Protein AF-A0A2V8TVB3-F1 (afdb_monomer_lite)

Sequence (162 aa):
MASTNRAAVLYRIRVKRPDLEVEVESTDRDYVDAKLDQYLNARAPTESAAMTGDRPDSPSGRRPRSPISIGEFIRQINPDKKNEVAATIAYFLEYYADPIAGEWKPDEIADRFPDVRKPKPANMSDLLAKSNFFVSGREKGLYRLSETGVKWVEDHTGNHEG

Foldseek 3Di:
DDDPPPDQDKDWDWDDDPVDTDIDIDSDPVVVVVVVCVVVVPDPDDDDDDDDDDDPDDPPDDDDDPQDQLLRLCVLLVDDDPLLLLLSLQLCLQPRDPPHDQKDALVVSQVCCVVNVHDRDPDSQVSQVPDPQWDDDPDPRIIGGDPVSVVSSVVSNPPPPD

pLDDT: mean 74.08, std 19.13, range [31.97, 94.19]

Radius of gyration: 19.6 Å; chains: 1; bounding box: 65×47×46 Å

Structure (mmCIF, N/CA/C/O backbone):
data_AF-A0A2V8TVB3-F1
#
_entry.id   AF-A0A2V8TVB3-F1
#
loop_
_atom_site.group_PDB
_atom_site.id
_atom_site.type_symbol
_atom_site.label_atom_id
_atom_site.label_alt_id
_atom_site.label_comp_id
_atom_site.label_asym_id
_atom_site.label_entity_id
_atom_site.label_seq_id
_atom_site.pdbx_PDB_ins_code
_atom_site.Cartn_x
_atom_site.Cartn_y
_atom_site.Cartn_z
_atom_site.occupancy
_atom_site.B_iso_or_equiv
_atom_site.auth_seq_id
_atom_site.auth_comp_id
_atom_site.auth_asym_id
_atom_site.auth_atom_id
_atom_site.pdbx_PDB_model_num
ATOM 1 N N . MET A 1 1 ? 46.416 -22.045 -4.468 1.00 42.72 1 MET A N 1
ATOM 2 C CA . MET A 1 1 ? 45.301 -21.081 -4.582 1.00 42.72 1 MET A CA 1
ATOM 3 C C . MET A 1 1 ? 44.705 -20.924 -3.193 1.00 42.72 1 MET A C 1
ATOM 5 O O . MET A 1 1 ? 44.099 -21.866 -2.708 1.00 42.72 1 MET A O 1
ATOM 9 N N . ALA A 1 2 ? 45.004 -19.824 -2.498 1.00 40.81 2 ALA A N 1
ATOM 10 C CA . ALA A 1 2 ? 44.534 -19.595 -1.133 1.00 40.81 2 ALA A CA 1
ATOM 11 C C . ALA A 1 2 ? 43.218 -18.810 -1.181 1.00 40.81 2 ALA A C 1
ATOM 13 O O . ALA A 1 2 ? 43.207 -17.649 -1.584 1.00 40.81 2 ALA A O 1
ATOM 14 N N . SER A 1 3 ? 42.116 -19.456 -0.805 1.00 45.00 3 SER A N 1
ATOM 15 C CA . SER A 1 3 ? 40.819 -18.806 -0.627 1.00 45.00 3 SER A CA 1
ATOM 16 C C . SER A 1 3 ? 40.872 -17.932 0.624 1.00 45.00 3 SER A C 1
ATOM 18 O O . SER A 1 3 ? 40.906 -18.435 1.746 1.00 45.00 3 SER A O 1
ATOM 20 N N . THR A 1 4 ? 40.916 -16.615 0.440 1.00 47.62 4 THR A N 1
ATOM 21 C CA . THR A 1 4 ? 40.787 -15.647 1.530 1.00 47.62 4 THR A CA 1
ATOM 22 C C . THR A 1 4 ? 39.357 -15.694 2.058 1.00 47.62 4 THR A C 1
ATOM 24 O O . THR A 1 4 ? 38.436 -15.154 1.451 1.00 47.62 4 THR A O 1
ATOM 27 N N . ASN A 1 5 ? 39.175 -16.356 3.197 1.00 51.81 5 ASN A N 1
ATOM 28 C CA . ASN A 1 5 ? 37.938 -16.341 3.961 1.00 51.81 5 ASN A CA 1
ATOM 29 C C . ASN A 1 5 ? 37.802 -14.948 4.604 1.00 51.81 5 ASN A C 1
ATOM 31 O O . ASN A 1 5 ? 38.331 -14.695 5.686 1.00 51.81 5 ASN A O 1
ATOM 35 N N . ARG A 1 6 ? 37.195 -13.992 3.889 1.00 50.44 6 ARG A N 1
ATOM 36 C CA . ARG A 1 6 ? 36.836 -12.689 4.464 1.00 50.44 6 ARG A CA 1
ATOM 37 C C . ARG A 1 6 ? 35.664 -12.927 5.409 1.00 50.44 6 ARG A C 1
ATOM 39 O O . ARG A 1 6 ? 34.539 -13.105 4.955 1.00 50.44 6 ARG A O 1
ATOM 46 N N . ALA A 1 7 ? 35.938 -12.941 6.712 1.00 57.41 7 ALA A N 1
ATOM 47 C CA . ALA A 1 7 ? 34.901 -12.831 7.726 1.00 57.41 7 ALA A CA 1
ATOM 48 C C . ALA A 1 7 ? 34.054 -11.589 7.404 1.00 57.41 7 ALA A C 1
ATOM 50 O O . ALA A 1 7 ? 34.592 -10.483 7.317 1.00 57.41 7 ALA A O 1
ATOM 51 N N . ALA A 1 8 ? 32.759 -11.782 7.149 1.00 59.62 8 ALA A N 1
ATOM 52 C CA . ALA A 1 8 ? 31.832 -10.676 6.978 1.00 59.62 8 ALA A CA 1
ATOM 53 C C . ALA A 1 8 ? 31.840 -9.869 8.280 1.00 59.62 8 ALA A C 1
ATOM 55 O O . ALA A 1 8 ? 31.576 -10.413 9.353 1.00 59.62 8 ALA A O 1
ATOM 56 N N . VAL A 1 9 ? 32.234 -8.598 8.200 1.00 59.28 9 VAL A N 1
ATOM 57 C CA . VAL A 1 9 ? 32.255 -7.717 9.367 1.00 59.28 9 VAL A CA 1
ATOM 58 C C . VAL A 1 9 ? 30.806 -7.448 9.742 1.00 59.28 9 VAL A C 1
ATOM 60 O O . VAL A 1 9 ? 30.064 -6.838 8.978 1.00 59.28 9 VAL A O 1
ATOM 63 N N . LEU A 1 10 ? 30.404 -7.973 10.894 1.00 68.62 10 LEU A N 1
ATOM 64 C CA . LEU A 1 10 ? 29.066 -7.833 11.439 1.00 68.62 10 LEU A CA 1
ATOM 65 C C . LEU A 1 10 ? 29.075 -6.662 12.420 1.00 68.62 10 LEU A C 1
ATOM 67 O O . LEU A 1 10 ? 29.747 -6.701 13.452 1.00 68.62 10 LEU A O 1
ATOM 71 N N . TYR A 1 11 ? 28.367 -5.600 12.069 1.00 73.44 11 TYR A N 1
ATOM 72 C CA . TYR A 1 11 ? 28.196 -4.417 12.893 1.00 73.44 11 TYR A CA 1
ATOM 73 C C . TYR A 1 11 ? 26.979 -4.624 13.791 1.00 73.44 11 TYR A C 1
ATOM 75 O O . TYR A 1 11 ? 25.867 -4.838 13.309 1.00 73.44 11 TYR A O 1
ATOM 83 N N . ARG A 1 12 ? 27.192 -4.566 15.108 1.00 75.56 12 ARG A N 1
ATOM 84 C CA . ARG A 1 12 ? 26.135 -4.702 16.113 1.00 75.56 12 ARG A CA 1
ATOM 85 C C . ARG A 1 12 ? 26.102 -3.475 17.005 1.00 75.56 12 ARG A C 1
ATOM 87 O O . ARG A 1 12 ? 27.103 -3.143 17.640 1.00 75.56 12 ARG A O 1
ATOM 94 N N . ILE A 1 13 ? 24.940 -2.840 17.087 1.00 75.94 13 ILE A N 1
ATOM 95 C CA . ILE A 1 13 ? 24.664 -1.768 18.043 1.00 75.94 13 ILE A CA 1
ATOM 96 C C . ILE A 1 13 ? 23.589 -2.236 19.015 1.00 75.94 13 ILE A C 1
ATOM 98 O O . ILE A 1 13 ? 22.576 -2.806 18.620 1.00 75.94 13 ILE A O 1
ATOM 102 N N . ARG A 1 14 ? 23.811 -1.993 20.306 1.00 76.62 14 ARG A N 1
ATOM 103 C CA . ARG A 1 14 ? 22.823 -2.233 21.358 1.00 76.62 14 ARG A CA 1
ATOM 104 C C . ARG A 1 14 ? 22.595 -0.929 22.098 1.00 76.62 14 ARG A C 1
ATOM 106 O O . ARG A 1 14 ? 23.499 -0.421 22.759 1.00 76.62 14 ARG A O 1
ATOM 113 N N . VAL A 1 15 ? 21.393 -0.387 21.971 1.00 74.25 15 VAL A N 1
ATOM 114 C CA . VAL A 1 15 ? 20.968 0.833 22.652 1.00 74.25 15 VAL A CA 1
ATOM 115 C C . VAL A 1 15 ? 20.093 0.423 23.825 1.00 74.25 15 VAL A C 1
ATOM 117 O O . VAL A 1 15 ? 19.024 -0.155 23.641 1.00 74.25 15 VAL A O 1
ATOM 120 N N . LYS A 1 16 ? 20.559 0.714 25.041 1.00 73.44 16 LYS A N 1
ATOM 121 C CA . LYS A 1 16 ? 19.829 0.439 26.278 1.00 73.44 16 LYS A CA 1
ATOM 122 C C . LYS A 1 16 ? 19.510 1.748 26.992 1.00 73.44 16 LYS A C 1
ATOM 124 O O . LYS A 1 16 ? 20.412 2.469 27.416 1.00 73.44 16 LYS A O 1
ATOM 129 N N . ARG A 1 17 ? 18.220 2.039 27.113 1.00 73.12 17 ARG A N 1
ATOM 130 C CA . ARG A 1 17 ? 17.620 3.136 27.877 1.00 73.12 17 ARG A CA 1
A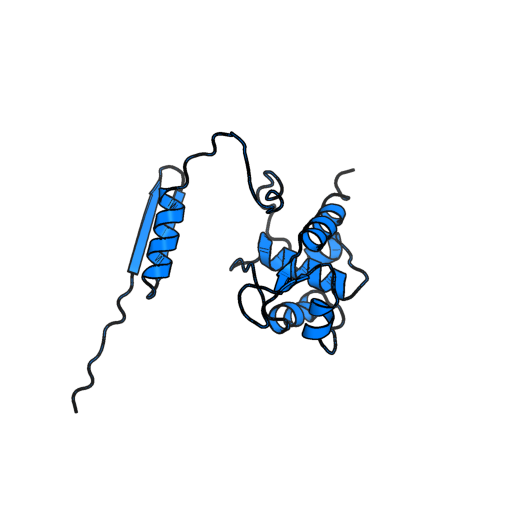TOM 131 C C . ARG A 1 17 ? 16.714 2.544 28.973 1.00 73.12 17 ARG A C 1
ATOM 133 O O . ARG A 1 17 ? 16.409 1.353 28.917 1.00 73.12 17 ARG A O 1
ATOM 140 N N . PRO A 1 18 ? 16.310 3.323 29.994 1.00 61.31 18 PRO A N 1
ATOM 141 C CA . PRO A 1 18 ? 15.492 2.818 31.104 1.00 61.31 18 PRO A CA 1
ATOM 142 C C . PRO A 1 18 ? 14.160 2.189 30.661 1.00 61.31 18 PRO A C 1
ATOM 144 O O . PRO A 1 18 ? 13.640 1.305 31.333 1.00 61.31 18 PRO A O 1
ATOM 147 N N . ASP A 1 19 ? 13.633 2.648 29.531 1.00 65.44 19 ASP A N 1
ATOM 148 C CA . ASP A 1 19 ? 12.333 2.317 28.949 1.00 65.44 19 ASP A CA 1
ATOM 149 C C . ASP A 1 19 ? 12.424 1.522 27.632 1.00 65.44 19 ASP A C 1
ATOM 151 O O . ASP A 1 19 ? 11.399 1.088 27.107 1.00 65.44 19 ASP A O 1
ATOM 155 N N . LEU A 1 20 ? 13.631 1.316 27.091 1.00 56.62 20 LEU A N 1
ATOM 156 C CA . LEU A 1 20 ? 13.824 0.726 25.766 1.00 56.62 20 LEU A CA 1
ATOM 157 C C . LEU A 1 20 ? 15.157 -0.025 25.659 1.00 56.62 20 LEU A C 1
ATOM 159 O O . LEU A 1 20 ? 16.217 0.522 25.958 1.00 56.62 20 LEU A O 1
ATOM 163 N N . GLU A 1 21 ? 15.120 -1.251 25.142 1.00 74.75 21 GLU A N 1
ATOM 164 C CA . GLU A 1 21 ? 16.313 -2.006 24.758 1.00 74.75 21 GLU A CA 1
ATOM 165 C C . GLU A 1 21 ? 16.183 -2.439 23.295 1.00 74.75 21 GLU A C 1
ATOM 167 O O . GLU A 1 21 ? 15.260 -3.172 22.944 1.00 74.75 21 GLU A O 1
ATOM 172 N N . VAL A 1 22 ? 17.083 -1.954 22.437 1.00 74.44 22 VAL A N 1
ATOM 173 C CA . VAL A 1 22 ? 17.097 -2.264 21.001 1.00 74.44 22 VAL A CA 1
ATOM 174 C C . VAL A 1 22 ? 18.472 -2.775 20.612 1.00 74.44 22 VAL A C 1
ATOM 176 O O . VAL A 1 22 ? 19.492 -2.188 20.971 1.00 74.44 22 VAL A O 1
ATOM 179 N N . GLU A 1 23 ? 18.490 -3.860 19.849 1.00 77.81 23 GLU A N 1
ATOM 180 C CA . GLU A 1 23 ? 19.689 -4.445 19.272 1.00 77.81 23 GLU A CA 1
ATOM 181 C C . GLU A 1 23 ? 19.535 -4.520 17.756 1.00 77.81 23 GLU A C 1
ATOM 183 O O . GLU A 1 23 ? 18.540 -5.038 17.255 1.00 77.81 23 GLU A O 1
ATOM 188 N N . VAL A 1 24 ? 20.506 -3.971 17.031 1.00 76.12 24 VAL A N 1
ATOM 189 C CA . VAL A 1 24 ? 20.543 -3.992 15.568 1.00 76.12 24 VAL A CA 1
ATOM 190 C C . VAL A 1 24 ? 21.849 -4.640 15.147 1.00 76.12 24 VAL A C 1
ATOM 192 O O . VAL A 1 24 ? 22.920 -4.207 15.571 1.00 76.12 24 VAL A O 1
ATOM 195 N N . GLU A 1 25 ? 21.750 -5.670 14.312 1.00 78.94 25 GLU A N 1
ATOM 196 C CA . GLU A 1 25 ? 22.875 -6.420 13.764 1.00 78.94 25 GLU A CA 1
ATOM 197 C C . GLU A 1 25 ? 22.790 -6.401 12.234 1.00 78.94 25 GLU A C 1
ATOM 199 O O . GLU A 1 25 ? 21.751 -6.729 11.662 1.00 78.94 25 GLU A O 1
ATOM 204 N N . SER A 1 26 ? 23.854 -5.962 11.562 1.00 78.06 26 SER A N 1
ATOM 205 C CA . SER A 1 26 ? 23.909 -5.902 10.099 1.00 78.06 26 SER A CA 1
ATOM 206 C C . SER A 1 26 ? 25.347 -5.958 9.591 1.00 78.06 26 SER A C 1
ATOM 208 O O . SER A 1 26 ? 26.283 -5.548 10.269 1.00 78.06 26 SER A O 1
ATOM 210 N N . THR A 1 27 ? 25.542 -6.440 8.367 1.00 76.44 27 THR A N 1
ATOM 211 C CA . THR A 1 27 ? 26.826 -6.340 7.652 1.00 76.44 27 THR A CA 1
ATOM 212 C C . THR A 1 27 ? 27.019 -4.985 6.966 1.00 76.44 27 THR A C 1
ATOM 214 O O . THR A 1 27 ? 28.091 -4.713 6.431 1.00 76.44 27 THR A O 1
ATOM 217 N N . ASP A 1 28 ? 25.977 -4.152 6.955 1.00 75.00 28 ASP A N 1
ATOM 218 C CA . ASP A 1 28 ? 25.968 -2.813 6.372 1.00 75.00 28 ASP A CA 1
ATOM 219 C C . ASP A 1 28 ? 26.204 -1.761 7.464 1.00 75.00 28 ASP A C 1
ATOM 221 O O . ASP A 1 28 ? 25.386 -1.569 8.368 1.00 75.00 28 ASP A O 1
ATOM 225 N N . ARG A 1 29 ? 27.354 -1.091 7.374 1.00 70.00 29 ARG A N 1
ATOM 226 C CA . ARG A 1 29 ? 27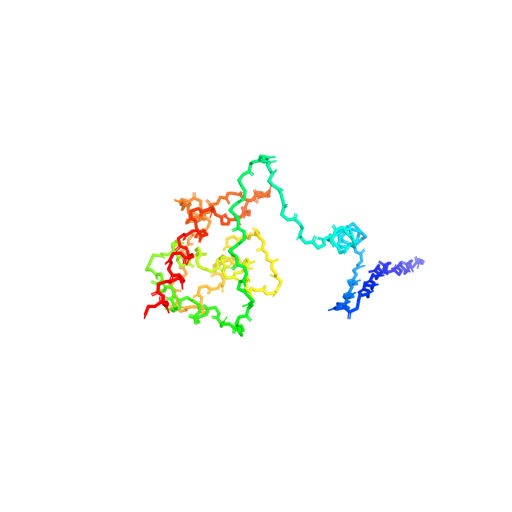.772 -0.064 8.326 1.00 70.00 29 ARG A CA 1
ATOM 227 C C . ARG A 1 29 ? 26.931 1.203 8.213 1.00 70.00 29 ARG A C 1
ATOM 229 O O . ARG A 1 29 ? 26.567 1.759 9.245 1.00 70.00 29 ARG A O 1
ATOM 236 N N . ASP A 1 30 ? 26.617 1.643 6.998 1.00 70.50 30 ASP A N 1
ATOM 237 C CA . ASP A 1 30 ? 25.862 2.877 6.765 1.00 70.50 30 ASP A CA 1
ATOM 238 C C . ASP A 1 30 ? 24.432 2.737 7.306 1.00 70.50 30 ASP A C 1
ATOM 240 O O . ASP A 1 30 ? 23.875 3.669 7.891 1.00 70.50 30 ASP A O 1
ATOM 244 N N . TYR A 1 31 ? 23.870 1.528 7.210 1.00 71.56 31 TYR A N 1
ATOM 245 C CA . TYR A 1 31 ? 22.590 1.187 7.830 1.00 71.56 31 TYR A CA 1
ATOM 246 C C . TYR A 1 31 ? 22.637 1.254 9.365 1.00 71.56 31 TYR A C 1
ATOM 248 O O . TYR A 1 31 ? 21.730 1.799 10.002 1.00 71.56 31 TYR A O 1
ATOM 256 N N . VAL A 1 32 ? 23.691 0.703 9.969 1.00 73.56 32 VAL A N 1
ATOM 257 C CA . VAL A 1 32 ? 23.869 0.701 11.427 1.00 73.56 32 VAL A CA 1
ATOM 258 C C . VAL A 1 32 ? 24.096 2.114 11.956 1.00 73.56 32 VAL A C 1
ATOM 260 O O . VAL A 1 32 ? 23.470 2.486 12.948 1.00 73.56 32 VAL A O 1
ATOM 263 N N . ASP A 1 33 ? 24.903 2.923 11.273 1.00 67.38 33 ASP A N 1
ATOM 264 C CA . ASP A 1 33 ? 25.162 4.314 11.655 1.00 67.38 33 ASP A CA 1
ATOM 265 C C . ASP A 1 33 ? 23.886 5.173 11.528 1.00 67.38 33 ASP A C 1
ATOM 267 O O . ASP A 1 33 ? 23.566 5.936 12.443 1.00 67.38 33 ASP A O 1
ATOM 271 N N . ALA A 1 34 ? 23.076 4.977 10.478 1.00 70.38 34 ALA A N 1
ATOM 272 C CA . ALA A 1 34 ? 21.784 5.655 10.335 1.00 70.38 34 ALA A CA 1
ATOM 273 C C . ALA A 1 34 ? 20.786 5.275 11.447 1.00 70.38 34 ALA A C 1
ATOM 275 O O . ALA A 1 34 ? 20.065 6.132 11.966 1.00 70.38 34 ALA A O 1
ATOM 276 N N . LYS A 1 35 ? 20.748 3.994 11.845 1.00 72.94 35 LYS A N 1
ATOM 277 C CA . LYS A 1 35 ? 19.901 3.533 12.956 1.00 72.94 35 LYS A CA 1
ATOM 278 C C . LYS A 1 35 ? 20.397 4.050 14.299 1.00 72.94 35 LYS A C 1
ATOM 280 O O . LYS A 1 35 ? 19.585 4.444 15.133 1.00 72.94 35 LYS A O 1
ATOM 285 N N . LEU A 1 36 ? 21.709 4.093 14.507 1.00 73.62 36 LEU A N 1
ATOM 286 C CA . LEU A 1 36 ? 22.301 4.628 15.726 1.00 73.62 36 LEU A CA 1
ATOM 287 C C . LEU A 1 36 ? 21.963 6.114 15.905 1.00 73.62 36 LEU A C 1
ATOM 289 O O . LEU A 1 36 ? 21.520 6.501 16.986 1.00 73.62 36 LEU A O 1
ATOM 293 N N . ASP A 1 37 ? 22.101 6.920 14.849 1.00 68.88 37 ASP A N 1
ATOM 294 C CA . ASP A 1 37 ? 21.758 8.347 14.871 1.00 68.88 37 ASP A CA 1
ATOM 295 C C . ASP A 1 37 ? 20.270 8.562 15.190 1.00 68.88 37 ASP A C 1
ATOM 297 O O . ASP A 1 37 ? 19.922 9.350 16.071 1.00 68.88 37 ASP A O 1
ATOM 301 N N . GLN A 1 38 ? 19.398 7.752 14.580 1.00 67.62 38 GLN A N 1
ATOM 302 C CA . GLN A 1 38 ? 17.958 7.764 14.839 1.00 67.62 38 GLN A CA 1
ATOM 303 C C . GLN A 1 38 ? 17.628 7.519 16.323 1.00 67.62 38 GLN A C 1
ATOM 305 O O . GLN A 1 38 ? 16.790 8.220 16.894 1.00 67.62 38 GLN A O 1
ATOM 310 N N . TYR A 1 39 ? 18.282 6.548 16.967 1.00 69.94 39 TYR A N 1
ATOM 311 C CA . TYR A 1 39 ? 18.026 6.240 18.378 1.00 69.94 39 TYR A CA 1
ATOM 312 C C . TYR A 1 39 ? 18.726 7.200 19.346 1.00 69.94 39 TYR A C 1
ATOM 314 O O . TYR A 1 39 ? 18.209 7.430 20.441 1.00 69.94 39 TYR A O 1
ATOM 322 N N . LEU A 1 40 ? 19.874 7.777 18.980 1.00 66.12 40 LEU A N 1
ATOM 323 C CA . LEU A 1 40 ? 20.594 8.739 19.819 1.00 66.12 40 LEU A CA 1
ATOM 324 C C . LEU A 1 40 ? 19.950 10.133 19.789 1.00 66.12 40 LEU A C 1
ATOM 326 O O . LEU A 1 40 ? 19.778 10.727 20.856 1.00 66.12 40 LEU A O 1
ATOM 330 N N . ASN A 1 41 ? 19.528 10.613 18.615 1.00 62.72 41 ASN A N 1
ATOM 331 C CA . ASN A 1 41 ? 18.984 11.963 18.418 1.00 62.72 41 ASN A CA 1
ATOM 332 C C . ASN A 1 41 ? 17.469 12.077 18.618 1.00 62.72 41 ASN A C 1
ATOM 334 O O . ASN A 1 41 ? 16.935 13.188 18.588 1.00 62.72 41 ASN A O 1
ATOM 338 N N . ALA A 1 42 ? 16.774 10.972 18.897 1.00 53.06 42 ALA A N 1
ATOM 339 C CA . ALA A 1 42 ? 15.412 11.010 19.416 1.00 53.06 42 ALA A CA 1
ATOM 340 C C . ALA A 1 42 ? 15.406 11.649 20.823 1.00 53.06 42 ALA A C 1
ATOM 342 O O . ALA A 1 42 ? 15.461 10.963 21.852 1.00 53.06 42 ALA A O 1
ATOM 343 N N . ARG A 1 43 ? 15.386 12.988 20.865 1.00 41.31 43 ARG A N 1
ATOM 344 C CA . ARG A 1 43 ? 14.971 13.770 22.033 1.00 41.31 43 ARG A CA 1
ATOM 345 C C . ARG A 1 43 ? 13.469 13.579 22.218 1.00 41.31 43 ARG A C 1
ATOM 347 O O . ARG A 1 43 ? 12.721 13.591 21.243 1.00 41.31 43 ARG A O 1
ATOM 354 N N . ALA A 1 44 ? 13.048 13.410 23.473 1.00 45.75 44 ALA A N 1
ATOM 355 C CA . ALA A 1 44 ? 11.639 13.414 23.853 1.00 45.75 44 ALA A CA 1
ATOM 356 C C . ALA A 1 44 ? 10.940 14.638 23.227 1.00 45.75 44 ALA A C 1
ATOM 358 O O . ALA A 1 44 ? 11.516 15.732 23.257 1.00 45.75 44 ALA A O 1
ATOM 359 N N . PRO A 1 45 ? 9.753 14.468 22.619 1.00 45.41 45 PRO A N 1
ATOM 360 C CA . PRO A 1 45 ? 9.164 15.500 21.784 1.00 45.41 45 PRO A CA 1
ATOM 361 C C . PRO A 1 45 ? 8.769 16.683 22.666 1.00 45.41 45 PRO A C 1
ATOM 363 O O . PRO A 1 45 ? 7.887 16.578 23.511 1.00 45.41 45 PRO A O 1
ATOM 366 N N . THR A 1 46 ? 9.460 17.805 22.487 1.00 37.97 46 THR A N 1
ATOM 367 C CA . THR A 1 46 ? 8.980 19.109 22.941 1.00 37.97 46 THR A CA 1
ATOM 368 C C . THR A 1 46 ? 8.422 19.797 21.708 1.00 37.97 46 THR A C 1
ATOM 370 O O . THR A 1 46 ? 9.150 20.009 20.739 1.00 37.97 46 THR A O 1
ATOM 373 N N . GLU A 1 47 ? 7.121 20.071 21.728 1.00 54.41 47 GLU A N 1
ATOM 374 C CA . GLU A 1 47 ? 6.414 20.843 20.710 1.00 54.41 47 GLU A CA 1
ATOM 375 C C . GLU A 1 47 ? 7.118 22.182 20.454 1.00 54.41 47 GLU A C 1
ATOM 377 O O . GLU A 1 47 ? 7.328 22.962 21.383 1.00 54.41 47 GLU A O 1
ATOM 382 N N . SER A 1 48 ? 7.450 22.476 19.195 1.00 37.88 48 SER A N 1
ATOM 383 C CA . SER A 1 48 ? 7.384 23.830 18.624 1.00 37.88 48 SER A CA 1
ATOM 384 C C . SER A 1 48 ? 7.607 23.811 17.112 1.00 37.88 48 SER A C 1
ATOM 386 O O . SER A 1 48 ? 8.469 23.113 16.585 1.00 37.88 48 SER A O 1
ATOM 388 N N . ALA A 1 49 ? 6.771 24.598 16.443 1.00 48.22 49 ALA A N 1
ATOM 389 C CA . ALA A 1 49 ? 6.574 24.715 15.009 1.00 48.22 49 ALA A CA 1
ATOM 390 C C . ALA A 1 49 ? 7.704 25.445 14.253 1.00 48.22 49 ALA A C 1
ATOM 392 O O . ALA A 1 49 ? 8.310 26.367 14.793 1.00 48.22 49 ALA A O 1
ATOM 393 N N . ALA A 1 50 ? 7.898 25.087 12.973 1.00 38.34 50 ALA A N 1
ATOM 394 C CA . ALA A 1 50 ? 7.704 25.948 11.786 1.00 38.34 50 ALA A CA 1
ATOM 395 C C . ALA A 1 50 ? 8.577 25.522 10.576 1.00 38.34 50 ALA A C 1
ATOM 397 O O . ALA A 1 50 ? 9.797 25.490 10.681 1.00 38.34 50 ALA A O 1
ATOM 398 N N . MET A 1 51 ? 7.907 25.329 9.422 1.00 41.16 51 MET A N 1
ATOM 399 C CA . MET A 1 51 ? 8.376 25.454 8.018 1.00 41.16 51 MET A CA 1
ATOM 400 C C . MET A 1 51 ? 9.519 24.510 7.561 1.00 41.16 51 MET A C 1
ATOM 402 O O . MET A 1 51 ? 10.647 24.616 8.013 1.00 41.16 51 MET A O 1
ATOM 406 N N . THR A 1 52 ? 9.382 23.609 6.577 1.00 37.47 52 THR A N 1
ATOM 407 C CA . THR A 1 52 ? 8.812 23.769 5.224 1.00 37.47 52 THR A CA 1
ATOM 408 C C . THR A 1 52 ? 8.677 22.381 4.561 1.00 37.47 52 THR A C 1
ATOM 410 O O . THR A 1 52 ? 9.645 21.622 4.581 1.00 37.47 52 THR A O 1
ATOM 413 N N . GLY A 1 53 ? 7.540 22.082 3.917 1.00 33.81 53 GLY A N 1
ATOM 414 C CA . GLY A 1 53 ? 7.436 21.065 2.853 1.00 33.81 53 GLY A CA 1
ATOM 415 C C . GLY A 1 53 ? 6.800 19.717 3.218 1.00 33.81 53 GLY A C 1
ATOM 416 O O . GLY A 1 53 ? 7.483 18.698 3.163 1.00 33.81 53 GLY A O 1
ATOM 417 N N . ASP A 1 54 ? 5.510 19.752 3.566 1.00 38.75 54 ASP A N 1
ATOM 418 C CA . ASP A 1 54 ? 4.474 18.704 3.492 1.00 38.75 54 ASP A CA 1
ATOM 419 C C . ASP A 1 54 ? 4.910 17.228 3.510 1.00 38.75 54 ASP A C 1
ATOM 421 O O . ASP A 1 54 ? 5.024 16.543 2.491 1.00 38.75 54 ASP A O 1
ATOM 425 N N . ARG A 1 55 ? 5.054 16.703 4.727 1.00 40.47 55 ARG A N 1
ATOM 426 C CA . ARG A 1 55 ? 4.605 15.348 5.053 1.00 40.47 55 ARG A CA 1
ATOM 427 C C . ARG A 1 55 ? 3.280 15.508 5.798 1.00 40.47 55 ARG A C 1
ATOM 429 O O . ARG A 1 55 ? 3.264 16.325 6.719 1.00 40.47 55 ARG A O 1
ATOM 436 N N . PRO A 1 56 ? 2.215 14.759 5.470 1.00 41.09 56 PRO A N 1
ATOM 437 C CA . PRO A 1 56 ? 1.089 14.667 6.382 1.00 41.09 56 PRO A CA 1
ATOM 438 C C . PRO A 1 56 ? 1.611 14.156 7.726 1.00 41.09 56 PRO A C 1
ATOM 440 O O . PRO A 1 56 ? 2.387 13.194 7.787 1.00 41.09 56 PRO A O 1
ATOM 443 N N . ASP A 1 57 ? 1.242 14.881 8.779 1.00 33.16 57 ASP A N 1
ATOM 444 C CA . ASP A 1 57 ? 1.345 14.468 10.170 1.00 33.16 57 ASP A CA 1
ATOM 445 C C . ASP A 1 57 ? 1.066 12.967 10.280 1.00 33.16 57 ASP A C 1
ATOM 447 O O . ASP A 1 57 ? 0.042 12.477 9.806 1.00 33.16 57 ASP A O 1
ATOM 451 N N . SER A 1 58 ? 1.988 12.221 10.896 1.00 39.81 58 SER A N 1
ATOM 452 C CA . SER A 1 58 ? 1.678 10.858 11.324 1.00 39.81 58 SER A CA 1
ATOM 453 C C . SER A 1 58 ? 0.405 10.922 12.172 1.00 39.81 58 SER A C 1
ATOM 455 O O . SER A 1 58 ? 0.382 11.720 13.117 1.00 39.81 58 SER A O 1
ATOM 457 N N . PRO A 1 59 ? -0.644 10.135 11.864 1.00 43.22 59 PRO A N 1
ATOM 458 C CA . PRO A 1 59 ? -1.903 10.217 12.582 1.00 43.22 59 PRO A CA 1
ATOM 459 C C . PRO A 1 59 ? -1.631 10.055 14.072 1.00 43.22 59 PRO A C 1
ATOM 461 O O . PRO A 1 59 ? -0.966 9.125 14.542 1.00 43.22 59 PRO A O 1
ATOM 464 N N . SER A 1 60 ? -2.094 11.053 14.806 1.00 36.34 60 SER A N 1
ATOM 465 C CA . SER A 1 60 ? -1.785 11.296 16.198 1.00 36.34 60 SER A CA 1
ATOM 466 C C . SER A 1 60 ? -2.029 10.048 17.056 1.00 36.34 60 SER A C 1
ATOM 468 O O . SER A 1 60 ? -3.144 9.544 17.164 1.00 36.34 60 SER A O 1
ATOM 470 N N . GLY A 1 61 ? -0.981 9.569 17.727 1.00 37.94 61 GLY A N 1
ATOM 471 C CA . GLY A 1 61 ? -1.087 8.989 19.069 1.00 37.94 61 GLY A CA 1
ATOM 472 C C . GLY A 1 61 ? -1.875 7.688 19.275 1.00 37.94 61 GLY A C 1
ATOM 473 O O . GLY A 1 61 ? -2.082 7.316 20.433 1.00 37.94 61 GLY A O 1
ATOM 474 N N . ARG A 1 62 ? -2.291 6.945 18.245 1.00 39.06 62 ARG A N 1
ATOM 475 C CA . ARG A 1 62 ? -2.891 5.616 18.461 1.00 39.06 62 ARG A CA 1
ATOM 476 C C . ARG A 1 62 ? -1.807 4.543 18.485 1.00 39.06 62 ARG A C 1
ATOM 478 O O . ARG A 1 62 ? -1.320 4.104 17.452 1.00 39.06 62 ARG A O 1
ATOM 485 N N . ARG A 1 63 ? -1.452 4.098 19.698 1.00 45.31 63 ARG A N 1
ATOM 486 C CA . ARG A 1 63 ? -0.728 2.832 19.912 1.00 45.31 63 ARG A CA 1
ATOM 487 C C . ARG A 1 63 ? -1.382 1.729 19.063 1.00 45.31 63 ARG A C 1
ATOM 489 O O . ARG A 1 63 ? -2.616 1.703 19.011 1.00 45.31 63 ARG A O 1
ATOM 496 N N . PRO A 1 64 ? -0.616 0.802 18.465 1.00 42.22 64 PRO A N 1
ATOM 497 C CA . PRO A 1 64 ? -1.206 -0.300 17.723 1.00 42.22 64 PRO A CA 1
ATOM 498 C C . PRO A 1 64 ? -2.099 -1.124 18.663 1.00 42.22 64 PRO A C 1
ATOM 500 O O . PRO A 1 64 ? -1.622 -1.802 19.576 1.00 42.22 64 PRO A O 1
ATOM 503 N N . ARG A 1 65 ? -3.421 -1.037 18.452 1.00 48.12 65 ARG A N 1
ATOM 504 C CA . ARG A 1 65 ? -4.348 -2.128 18.784 1.00 48.12 65 ARG A CA 1
ATOM 505 C C . ARG A 1 65 ? -3.825 -3.356 18.015 1.00 48.12 65 ARG A C 1
ATOM 507 O O . ARG A 1 65 ? -3.305 -3.177 16.919 1.00 48.12 65 ARG A O 1
ATOM 514 N N . SER A 1 66 ? -3.874 -4.543 18.628 1.00 48.03 66 SER A N 1
ATOM 515 C CA . SER A 1 66 ? -3.338 -5.830 18.133 1.00 48.03 66 SER A CA 1
ATOM 516 C C . SER A 1 66 ? -3.311 -5.972 16.604 1.00 48.03 66 SER A C 1
ATOM 518 O O . SER A 1 66 ? -4.257 -5.509 15.970 1.00 48.03 66 SER A O 1
ATOM 520 N N . PRO A 1 67 ? -2.301 -6.641 16.007 1.00 54.19 67 PRO A N 1
ATOM 521 C CA . PRO A 1 67 ? -2.116 -6.662 14.558 1.00 54.19 67 PRO A CA 1
ATOM 522 C C . PRO A 1 67 ? -3.363 -7.220 13.872 1.00 54.19 67 PRO A C 1
ATOM 524 O O . PRO A 1 67 ? -3.632 -8.420 13.907 1.00 54.19 67 PRO A O 1
ATOM 527 N N . ILE A 1 68 ? -4.138 -6.317 13.278 1.00 70.19 68 ILE A N 1
ATOM 528 C CA . ILE A 1 68 ? -5.260 -6.646 12.413 1.00 70.19 68 ILE A CA 1
ATOM 529 C C . ILE A 1 68 ? -4.637 -7.297 11.178 1.00 70.19 68 ILE A C 1
ATOM 531 O O . ILE A 1 68 ? -3.682 -6.763 10.611 1.00 70.19 68 ILE A O 1
ATOM 535 N N . SER A 1 69 ? -5.116 -8.470 10.767 1.00 84.38 69 SER A N 1
ATOM 536 C CA . SER A 1 69 ? -4.634 -9.059 9.515 1.00 84.38 69 SER A CA 1
ATOM 537 C C . SER A 1 69 ? -4.966 -8.129 8.340 1.00 84.38 69 SER A C 1
ATOM 539 O O . SER A 1 69 ? -5.988 -7.444 8.363 1.00 84.38 69 SER A O 1
ATOM 541 N N . ILE A 1 70 ? -4.162 -8.120 7.269 1.00 86.81 70 ILE A N 1
ATOM 542 C CA . ILE A 1 70 ? -4.444 -7.268 6.094 1.00 86.81 70 ILE A CA 1
ATOM 543 C C . ILE A 1 70 ? -5.868 -7.484 5.553 1.00 86.81 70 ILE A C 1
ATOM 545 O O . ILE A 1 70 ? -6.545 -6.540 5.156 1.00 86.81 70 ILE A O 1
ATOM 549 N N . GLY A 1 71 ? -6.365 -8.724 5.608 1.00 87.31 71 GLY A N 1
ATOM 550 C CA . GLY A 1 71 ? -7.729 -9.064 5.217 1.00 87.31 71 GLY A CA 1
ATOM 551 C C . GLY A 1 71 ? -8.796 -8.435 6.117 1.00 87.31 71 GLY A C 1
ATOM 552 O O . GLY A 1 71 ? -9.830 -8.006 5.612 1.00 87.31 71 GLY A O 1
ATOM 553 N N . GLU A 1 72 ? -8.569 -8.353 7.427 1.00 86.00 72 GLU A N 1
ATOM 554 C CA . GLU A 1 72 ? -9.468 -7.646 8.347 1.00 86.00 72 GLU A CA 1
ATOM 555 C C . GLU A 1 72 ? -9.403 -6.130 8.147 1.00 86.00 72 GLU A C 1
ATOM 557 O O . GLU A 1 72 ? -10.451 -5.488 8.102 1.00 86.00 72 GLU A O 1
ATOM 562 N N . PHE A 1 73 ? -8.210 -5.574 7.923 1.00 88.38 73 PHE A N 1
ATOM 563 C CA . PHE A 1 73 ? -8.033 -4.144 7.661 1.00 88.38 73 PHE A CA 1
ATOM 564 C C . PHE A 1 73 ? -8.769 -3.718 6.383 1.00 88.38 73 PHE A C 1
ATOM 566 O O . PHE A 1 73 ? -9.540 -2.761 6.376 1.00 88.38 73 PHE A O 1
ATOM 573 N N . ILE A 1 74 ? -8.641 -4.501 5.309 1.00 89.50 74 ILE A N 1
ATOM 574 C CA . ILE A 1 74 ? -9.372 -4.257 4.058 1.00 89.50 74 ILE A CA 1
ATOM 575 C C . ILE A 1 74 ? -10.881 -4.396 4.248 1.00 89.50 74 ILE A C 1
ATOM 577 O O . ILE A 1 74 ? -11.632 -3.653 3.625 1.00 89.50 74 ILE A O 1
ATOM 581 N N . ARG A 1 75 ? -11.353 -5.328 5.084 1.00 87.31 75 ARG A N 1
ATOM 582 C CA . ARG A 1 75 ? -12.792 -5.456 5.371 1.00 87.31 75 ARG A CA 1
ATOM 583 C C . ARG A 1 75 ? -13.338 -4.262 6.140 1.00 87.31 75 ARG A C 1
ATOM 585 O O . ARG A 1 75 ? -14.471 -3.882 5.878 1.00 87.31 75 ARG A O 1
ATOM 592 N N . GLN A 1 76 ? -12.553 -3.691 7.053 1.00 85.38 76 GLN A N 1
ATOM 593 C CA . GLN A 1 76 ? -12.941 -2.492 7.793 1.00 85.38 76 GLN A CA 1
ATOM 594 C C . GLN A 1 76 ? -13.117 -1.294 6.854 1.00 85.38 76 GLN A C 1
ATOM 596 O O . GLN A 1 76 ? -14.092 -0.563 6.969 1.00 85.38 76 GLN A O 1
ATOM 601 N N . ILE A 1 77 ? -12.194 -1.123 5.908 1.00 88.44 77 ILE A N 1
ATOM 602 C CA . ILE A 1 77 ? -12.221 -0.002 4.956 1.00 88.44 77 ILE A CA 1
ATOM 603 C C . ILE A 1 77 ? -13.204 -0.243 3.808 1.00 88.44 77 ILE A C 1
ATOM 605 O O . ILE A 1 77 ? -13.775 0.696 3.265 1.00 88.44 77 ILE A O 1
ATOM 609 N N . ASN A 1 78 ? -13.401 -1.510 3.443 1.00 88.75 78 ASN A N 1
ATOM 610 C CA . ASN A 1 78 ? -14.248 -1.977 2.353 1.00 88.75 78 ASN A CA 1
ATOM 611 C C . ASN A 1 78 ? -14.041 -1.220 1.015 1.00 88.75 78 ASN A C 1
ATOM 613 O O . ASN A 1 78 ? -14.998 -0.683 0.462 1.00 88.75 78 ASN A O 1
ATOM 617 N N . PRO A 1 79 ? -12.814 -1.195 0.453 1.00 90.56 79 PRO A N 1
ATOM 618 C CA . PRO A 1 79 ? -12.549 -0.551 -0.831 1.00 90.56 79 PRO A CA 1
ATOM 619 C C . PRO A 1 79 ? -13.283 -1.251 -1.988 1.00 90.56 79 PRO A C 1
ATOM 621 O O . PRO A 1 79 ? -13.243 -2.489 -2.128 1.00 90.56 79 PRO A O 1
ATOM 624 N N . ASP A 1 80 ? -13.886 -0.449 -2.866 1.00 88.25 80 ASP A N 1
ATOM 625 C CA . ASP A 1 80 ? -14.654 -0.919 -4.021 1.00 88.25 80 ASP A CA 1
ATOM 626 C C . ASP A 1 80 ? -13.781 -1.024 -5.271 1.00 88.25 80 ASP A C 1
ATOM 628 O O . ASP A 1 80 ? -13.823 -2.022 -6.004 1.00 88.25 80 ASP A O 1
ATOM 632 N N . LYS A 1 81 ? -12.956 -0.004 -5.525 1.00 92.81 81 LYS A N 1
ATOM 633 C CA . LYS A 1 81 ? -12.141 0.070 -6.741 1.00 92.81 81 LYS A CA 1
ATOM 634 C C . LYS A 1 81 ? -10.767 -0.558 -6.545 1.00 92.81 81 LYS A C 1
ATOM 636 O O . LYS A 1 81 ? -10.188 -0.560 -5.466 1.00 92.81 81 LYS A O 1
ATOM 641 N N . LYS A 1 82 ? -10.172 -1.050 -7.635 1.00 93.06 82 LYS A N 1
ATOM 642 C CA . LYS A 1 82 ? -8.845 -1.694 -7.592 1.00 93.06 82 LYS A CA 1
ATOM 643 C C . LYS A 1 82 ? -7.729 -0.752 -7.115 1.00 93.06 82 LYS A C 1
ATOM 645 O O . LYS A 1 82 ? -6.801 -1.209 -6.460 1.00 93.06 82 LYS A O 1
ATOM 650 N N . ASN A 1 83 ? -7.811 0.538 -7.437 1.00 92.94 83 ASN A N 1
ATOM 651 C CA . ASN A 1 83 ? -6.868 1.557 -6.966 1.00 92.94 83 ASN A CA 1
ATOM 652 C C . ASN A 1 83 ? -7.045 1.881 -5.478 1.00 92.94 83 ASN A C 1
ATOM 654 O O . ASN A 1 83 ? -6.049 2.109 -4.802 1.00 92.94 83 ASN A O 1
ATOM 658 N N . GLU A 1 84 ? -8.277 1.840 -4.972 1.00 94.19 84 GLU A N 1
ATOM 659 C CA . GLU A 1 84 ? -8.586 1.963 -3.542 1.00 94.19 84 GLU A CA 1
ATOM 660 C C . GLU A 1 84 ? -8.048 0.748 -2.776 1.00 94.19 84 GLU A C 1
ATOM 662 O O . GLU A 1 84 ? -7.334 0.911 -1.794 1.00 94.19 84 GLU A O 1
ATOM 667 N N . VAL A 1 85 ? -8.272 -0.472 -3.288 1.00 93.81 85 VAL A N 1
ATOM 668 C CA . VAL A 1 85 ? -7.694 -1.705 -2.720 1.00 93.81 85 VAL A CA 1
ATOM 669 C C . VAL A 1 85 ? -6.171 -1.603 -2.652 1.00 93.81 85 VAL A C 1
ATOM 671 O O . VAL A 1 85 ? -5.584 -1.891 -1.614 1.00 93.81 85 VAL A O 1
ATOM 674 N N . ALA A 1 86 ? -5.526 -1.170 -3.739 1.00 94.06 86 ALA A N 1
ATOM 675 C CA . ALA A 1 86 ? -4.082 -0.976 -3.759 1.00 94.06 86 ALA A CA 1
ATOM 676 C C . ALA A 1 86 ? -3.632 0.052 -2.708 1.00 94.06 86 ALA A C 1
ATOM 678 O O . ALA A 1 86 ? -2.646 -0.194 -2.018 1.00 94.06 86 ALA A O 1
ATOM 679 N N . ALA A 1 87 ? -4.344 1.177 -2.572 1.00 94.12 87 ALA A N 1
ATOM 680 C CA . ALA A 1 87 ? -4.023 2.218 -1.595 1.00 94.12 87 ALA A CA 1
ATOM 681 C C . ALA A 1 87 ? -4.147 1.699 -0.155 1.00 94.12 87 ALA A C 1
ATOM 683 O O . ALA A 1 87 ? -3.251 1.915 0.656 1.00 94.12 87 ALA A O 1
ATOM 684 N N . THR A 1 88 ? -5.198 0.931 0.142 1.00 93.00 88 THR A N 1
ATOM 685 C CA . THR A 1 88 ? -5.376 0.275 1.442 1.00 93.00 88 THR A CA 1
ATOM 686 C C . THR A 1 88 ? -4.264 -0.729 1.745 1.00 93.00 88 THR A C 1
ATOM 688 O O . THR A 1 88 ? -3.759 -0.758 2.865 1.00 93.00 88 THR A O 1
ATOM 691 N N . ILE A 1 89 ? -3.860 -1.541 0.760 1.00 92.81 89 ILE A N 1
ATOM 692 C CA . ILE A 1 89 ? -2.733 -2.475 0.906 1.00 92.81 89 ILE A CA 1
ATOM 693 C C . ILE A 1 89 ? -1.451 -1.700 1.211 1.00 92.81 89 ILE A C 1
ATOM 695 O O . ILE A 1 89 ? -0.749 -2.042 2.156 1.00 92.81 89 ILE A O 1
ATOM 699 N N . ALA A 1 90 ? -1.150 -0.660 0.434 1.00 92.12 90 ALA A N 1
ATOM 700 C CA . ALA A 1 90 ? 0.051 0.144 0.626 1.00 92.12 90 ALA A CA 1
ATOM 701 C C . ALA A 1 90 ? 0.072 0.808 2.011 1.00 92.12 90 ALA A C 1
ATOM 703 O O . ALA A 1 90 ? 1.083 0.751 2.699 1.00 92.12 90 ALA A O 1
ATOM 704 N N . TYR A 1 91 ? -1.069 1.319 2.478 1.00 92.06 91 TYR A N 1
ATOM 705 C CA . TYR A 1 91 ? -1.180 1.918 3.810 1.00 92.06 91 TYR A CA 1
ATOM 706 C C . TYR A 1 91 ? -0.930 0.875 4.896 1.00 92.06 91 TYR A C 1
ATOM 708 O O . TYR A 1 91 ? -0.200 1.114 5.854 1.00 92.06 91 TYR A O 1
ATOM 716 N N . PHE A 1 92 ? -1.481 -0.327 4.723 1.00 90.00 92 PHE A N 1
ATOM 717 C CA . PHE A 1 92 ? -1.203 -1.427 5.632 1.00 90.00 92 PHE A CA 1
ATOM 718 C C . PHE A 1 92 ? 0.296 -1.753 5.692 1.00 90.00 92 PHE A C 1
ATOM 720 O O . PHE A 1 92 ? 0.847 -1.928 6.777 1.00 90.00 92 PHE A O 1
ATOM 727 N N . LEU A 1 93 ? 0.966 -1.796 4.538 1.00 87.94 93 LEU A N 1
ATOM 728 C CA . LEU A 1 93 ? 2.404 -2.056 4.454 1.00 87.94 93 LEU A CA 1
ATOM 729 C C . LEU A 1 93 ? 3.260 -0.934 5.067 1.00 87.94 93 LEU A C 1
ATOM 731 O O . LEU A 1 93 ? 4.343 -1.213 5.578 1.00 87.94 93 LEU A O 1
ATOM 735 N N . GLU A 1 94 ? 2.778 0.309 5.037 1.00 86.88 94 GLU A N 1
ATOM 736 C CA . GLU A 1 94 ? 3.489 1.479 5.566 1.00 86.88 94 GLU A CA 1
ATOM 737 C C . GLU A 1 94 ? 3.340 1.636 7.083 1.00 86.88 94 GLU A C 1
ATOM 739 O O . GLU A 1 94 ? 4.280 2.047 7.759 1.00 86.88 94 GLU A O 1
ATOM 744 N N . TYR A 1 95 ? 2.173 1.301 7.636 1.00 84.19 95 TYR A N 1
ATOM 745 C CA . TYR A 1 95 ? 1.854 1.611 9.035 1.00 84.19 95 TYR A CA 1
ATOM 746 C C . TYR A 1 95 ? 1.704 0.383 9.941 1.00 84.19 95 TYR A C 1
ATOM 748 O O . TYR A 1 95 ? 1.796 0.523 11.162 1.00 84.19 95 TYR A O 1
ATOM 756 N N . TYR A 1 96 ? 1.486 -0.813 9.382 1.00 80.62 96 TYR A N 1
ATOM 757 C CA . TYR A 1 96 ? 1.155 -2.016 10.162 1.00 80.62 96 TYR A CA 1
ATOM 758 C C . TYR A 1 96 ? 1.989 -3.259 9.830 1.00 80.62 96 TYR A C 1
ATOM 760 O O . TYR A 1 96 ? 1.996 -4.199 10.628 1.00 80.62 96 TYR A O 1
ATOM 768 N N . ALA A 1 97 ? 2.673 -3.305 8.684 1.00 76.31 97 ALA A N 1
ATOM 769 C CA . ALA A 1 97 ? 3.511 -4.444 8.321 1.00 76.31 97 ALA A CA 1
ATOM 770 C C . ALA A 1 97 ? 4.913 -4.369 8.939 1.00 76.31 97 ALA A C 1
ATOM 772 O O . ALA A 1 97 ? 5.437 -3.294 9.219 1.00 76.31 97 ALA A O 1
ATOM 773 N N . ASP A 1 98 ? 5.529 -5.539 9.099 1.00 63.19 98 ASP A N 1
ATOM 774 C CA . ASP A 1 98 ? 6.939 -5.691 9.447 1.00 63.19 98 ASP A CA 1
ATOM 775 C C . ASP A 1 98 ? 7.648 -6.488 8.330 1.00 63.19 98 ASP A C 1
ATOM 777 O O . ASP A 1 98 ? 7.211 -7.603 8.022 1.00 63.19 98 ASP A O 1
ATOM 781 N N . PRO A 1 99 ? 8.697 -5.947 7.679 1.00 67.12 99 PRO A N 1
ATOM 782 C CA . PRO A 1 99 ? 9.242 -4.602 7.859 1.00 67.12 99 PRO A CA 1
ATOM 783 C C . PRO A 1 99 ? 8.332 -3.510 7.274 1.00 67.12 99 PRO A C 1
ATOM 785 O O . PRO A 1 99 ? 7.707 -3.699 6.229 1.00 67.12 99 PRO A O 1
ATOM 788 N N . ILE A 1 100 ? 8.331 -2.339 7.916 1.00 69.50 100 ILE A N 1
ATOM 789 C CA . ILE A 1 100 ? 7.717 -1.123 7.370 1.00 69.50 100 ILE A CA 1
ATOM 790 C C . ILE A 1 100 ? 8.487 -0.712 6.113 1.00 69.50 100 ILE A C 1
ATOM 792 O O . ILE A 1 100 ? 9.683 -0.410 6.173 1.00 69.50 100 ILE A O 1
ATOM 796 N N . ALA A 1 101 ? 7.792 -0.662 4.983 1.00 71.56 101 ALA A N 1
ATOM 797 C CA . ALA A 1 101 ? 8.316 -0.135 3.730 1.00 71.56 101 ALA A CA 1
ATOM 798 C C . ALA A 1 101 ? 7.524 1.126 3.372 1.00 71.56 101 ALA A C 1
ATOM 800 O O . ALA A 1 101 ? 6.308 1.109 3.458 1.00 71.56 101 ALA A O 1
ATOM 801 N N . GLY A 1 102 ? 8.202 2.220 3.014 1.00 77.06 102 GLY A N 1
ATOM 802 C CA . GLY A 1 102 ? 7.554 3.465 2.561 1.00 77.06 102 GLY A CA 1
ATOM 803 C C . GLY A 1 102 ? 7.522 3.619 1.037 1.00 77.06 102 GLY A C 1
ATOM 804 O O . GLY A 1 102 ? 6.990 4.596 0.516 1.00 77.06 102 GLY A O 1
ATOM 805 N N . GLU A 1 103 ? 8.143 2.684 0.317 1.00 88.62 103 GLU A N 1
ATOM 806 C CA . GLU A 1 103 ? 8.169 2.617 -1.141 1.00 88.62 103 GLU A CA 1
ATOM 807 C C . GLU A 1 103 ? 8.102 1.146 -1.556 1.00 88.62 103 GLU A C 1
ATOM 809 O O . GLU A 1 103 ? 8.742 0.300 -0.929 1.00 88.62 103 GLU A O 1
ATOM 814 N N . TRP A 1 104 ? 7.348 0.842 -2.611 1.00 91.00 104 TRP A N 1
ATOM 815 C CA . TRP A 1 104 ? 7.116 -0.531 -3.061 1.00 91.00 104 TRP A CA 1
ATOM 816 C C . TRP A 1 104 ? 7.154 -0.644 -4.574 1.00 91.00 104 TRP A C 1
ATOM 818 O O . TRP A 1 104 ? 6.757 0.266 -5.312 1.00 91.00 104 TRP A O 1
ATOM 828 N N . LYS A 1 105 ? 7.558 -1.817 -5.046 1.00 92.50 105 LYS A N 1
ATOM 829 C CA . LYS A 1 105 ? 7.336 -2.240 -6.423 1.00 92.50 105 LYS A CA 1
ATOM 830 C C . LYS A 1 105 ? 5.853 -2.565 -6.630 1.00 92.50 105 LYS A C 1
ATOM 832 O O . LYS A 1 105 ? 5.189 -3.055 -5.714 1.00 92.50 105 LYS A O 1
ATOM 837 N N . PRO A 1 106 ? 5.330 -2.389 -7.855 1.00 92.38 106 PRO A N 1
ATOM 838 C CA . PRO A 1 106 ? 3.974 -2.798 -8.201 1.00 92.38 106 PRO A CA 1
ATOM 839 C C . PRO A 1 106 ? 3.673 -4.248 -7.818 1.00 92.38 106 PRO A C 1
ATOM 841 O O . PRO A 1 106 ? 2.605 -4.526 -7.281 1.00 92.38 106 PRO A O 1
ATOM 844 N N . ASP A 1 107 ? 4.625 -5.155 -8.036 1.00 91.06 107 ASP A N 1
ATOM 845 C CA . ASP A 1 107 ? 4.453 -6.576 -7.731 1.00 91.06 107 ASP A CA 1
ATOM 846 C C . ASP A 1 107 ? 4.263 -6.839 -6.231 1.00 91.06 107 ASP A C 1
ATOM 848 O O . ASP A 1 107 ? 3.398 -7.629 -5.866 1.00 91.06 107 ASP A O 1
ATOM 852 N N . GLU A 1 108 ? 4.958 -6.101 -5.358 1.00 89.31 108 GLU A N 1
ATOM 853 C CA . GLU A 1 108 ? 4.837 -6.252 -3.900 1.00 89.31 108 GLU A CA 1
ATOM 854 C C . GLU A 1 108 ? 3.429 -5.912 -3.401 1.00 89.31 108 GLU A C 1
ATOM 856 O O . GLU A 1 108 ? 2.896 -6.593 -2.526 1.00 89.31 108 GLU A O 1
ATOM 861 N N . ILE A 1 109 ? 2.789 -4.899 -3.993 1.00 91.38 109 ILE A N 1
ATOM 862 C CA . ILE A 1 109 ? 1.389 -4.566 -3.699 1.00 91.38 109 ILE A CA 1
ATOM 863 C C . ILE A 1 109 ? 0.463 -5.603 -4.349 1.00 91.38 109 ILE A C 1
ATOM 865 O O . ILE A 1 109 ? -0.521 -6.040 -3.749 1.00 91.38 109 ILE A O 1
ATOM 869 N N . ALA A 1 110 ? 0.763 -6.019 -5.582 1.00 92.69 110 ALA A N 1
ATOM 870 C CA . ALA A 1 110 ? -0.077 -6.946 -6.330 1.00 92.69 110 ALA A CA 1
ATOM 871 C C . ALA A 1 110 ? -0.159 -8.333 -5.676 1.00 92.69 110 ALA A C 1
ATOM 873 O O . ALA A 1 110 ? -1.199 -8.991 -5.759 1.00 92.69 110 ALA A O 1
ATOM 874 N N . ASP A 1 111 ? 0.908 -8.768 -5.016 1.00 90.25 111 ASP A N 1
ATOM 875 C CA . ASP A 1 111 ? 0.995 -10.071 -4.356 1.00 90.25 111 ASP A CA 1
ATOM 876 C C . ASP A 1 111 ? 0.167 -10.153 -3.069 1.00 90.25 111 ASP A C 1
ATOM 878 O O . ASP A 1 111 ? -0.103 -11.248 -2.583 1.00 90.25 111 ASP A O 1
ATOM 882 N N . ARG A 1 112 ? -0.341 -9.017 -2.576 1.00 89.94 112 ARG A N 1
ATOM 883 C CA . ARG A 1 112 ? -1.263 -8.945 -1.431 1.00 89.94 112 ARG A CA 1
ATOM 884 C C . ARG A 1 112 ? -2.744 -8.977 -1.818 1.00 89.94 112 ARG A C 1
ATOM 886 O O . ARG A 1 112 ? -3.601 -9.128 -0.953 1.00 89.94 112 ARG A O 1
ATOM 893 N N . PHE A 1 113 ? -3.082 -8.881 -3.108 1.00 91.12 113 PHE A N 1
ATOM 894 C CA . PHE A 1 113 ? -4.476 -8.994 -3.577 1.00 91.12 113 PHE A CA 1
ATOM 895 C C . PHE A 1 113 ? -5.145 -10.340 -3.226 1.00 91.12 113 PHE A C 1
ATOM 897 O O . PHE A 1 113 ? -6.316 -10.333 -2.825 1.00 91.12 113 PHE A O 1
ATOM 904 N N . PRO A 1 114 ? -4.450 -11.491 -3.338 1.00 88.38 114 PRO A N 1
ATOM 905 C CA . PRO A 1 114 ? -4.989 -12.777 -2.904 1.00 88.38 114 PRO A CA 1
ATOM 906 C C . PRO A 1 114 ? -5.326 -12.816 -1.408 1.00 88.38 114 PRO A C 1
ATOM 908 O O . PRO A 1 114 ? -6.387 -13.333 -1.049 1.00 88.38 114 PRO A O 1
ATOM 911 N N . ASP A 1 115 ? -4.490 -12.210 -0.556 1.00 86.75 115 ASP A N 1
ATOM 912 C CA . ASP A 1 115 ? -4.671 -12.176 0.908 1.00 86.75 115 ASP A CA 1
ATOM 913 C C . ASP A 1 115 ? -5.993 -11.497 1.303 1.00 86.75 115 ASP A C 1
ATOM 915 O O . ASP A 1 115 ? -6.633 -11.846 2.297 1.00 86.75 115 ASP A O 1
ATOM 919 N N . VAL A 1 116 ? -6.445 -10.559 0.471 1.00 86.00 116 VAL A N 1
ATOM 920 C CA . VAL A 1 116 ? -7.665 -9.770 0.680 1.00 86.00 116 VAL A CA 1
ATOM 921 C C . VAL A 1 116 ? -8.837 -10.254 -0.180 1.00 86.00 116 VAL A C 1
ATOM 923 O O . VAL A 1 116 ? -9.903 -9.638 -0.185 1.00 86.00 116 VAL A O 1
ATOM 926 N N . ARG A 1 117 ? -8.664 -11.374 -0.900 1.00 87.62 117 ARG A N 1
ATOM 927 C CA . ARG A 1 117 ? -9.665 -12.002 -1.785 1.00 87.62 117 ARG A CA 1
ATOM 928 C C . ARG A 1 117 ? -10.246 -11.046 -2.840 1.00 87.62 117 ARG A C 1
ATOM 930 O O . ARG A 1 117 ? -11.408 -11.184 -3.227 1.00 87.62 117 ARG A O 1
ATOM 937 N N . LYS A 1 118 ? -9.454 -10.081 -3.317 1.00 87.69 118 LYS A N 1
ATOM 938 C CA . LYS A 1 118 ? -9.840 -9.148 -4.392 1.00 87.69 118 LYS A CA 1
ATOM 939 C C . LYS A 1 118 ? -9.115 -9.527 -5.694 1.00 87.69 118 LYS A C 1
ATOM 941 O O . LYS A 1 118 ? -7.999 -10.041 -5.650 1.00 87.69 118 LYS A O 1
ATOM 946 N N . PRO A 1 119 ? -9.716 -9.290 -6.874 1.00 87.62 119 PRO A N 1
ATOM 947 C CA . PRO A 1 119 ? -9.098 -9.656 -8.145 1.00 87.62 119 PRO A CA 1
ATOM 948 C C . PRO A 1 119 ? -7.854 -8.803 -8.429 1.00 87.62 119 PRO A C 1
ATOM 950 O O . PRO A 1 119 ? -7.954 -7.576 -8.541 1.00 87.62 119 PRO A O 1
ATOM 953 N N . LYS A 1 120 ? -6.699 -9.462 -8.606 1.00 90.19 120 LYS A N 1
ATOM 954 C CA . LYS A 1 120 ? -5.430 -8.820 -8.988 1.00 90.19 120 LYS A CA 1
ATOM 955 C C . LYS A 1 120 ? -5.597 -8.060 -10.321 1.00 90.19 120 LYS A C 1
ATOM 957 O O . LYS A 1 120 ? -6.210 -8.583 -11.259 1.00 90.19 120 LYS A O 1
ATOM 962 N N . PRO A 1 121 ? -5.108 -6.814 -10.438 1.00 90.69 121 PRO A N 1
ATOM 963 C CA . PRO A 1 121 ? -5.098 -6.085 -11.703 1.00 90.69 121 PRO A CA 1
ATOM 964 C C . PRO A 1 121 ? -4.187 -6.768 -12.731 1.00 90.69 121 PRO A C 1
ATOM 966 O O . PRO A 1 121 ? -3.132 -7.281 -12.376 1.00 90.69 121 PRO A O 1
ATOM 969 N N . ALA A 1 122 ? -4.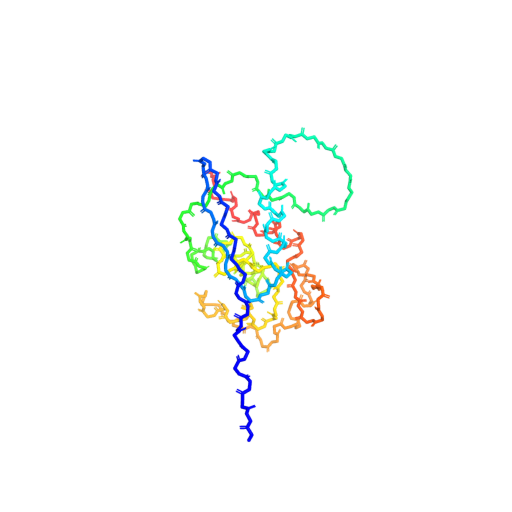565 -6.733 -14.014 1.00 89.44 122 ALA A N 1
ATOM 970 C CA . ALA A 1 122 ? -3.744 -7.300 -15.090 1.00 89.44 122 ALA A CA 1
ATOM 971 C C . ALA A 1 122 ? -2.428 -6.528 -15.295 1.00 89.44 122 ALA A C 1
ATOM 973 O O . ALA A 1 122 ? -1.417 -7.116 -15.658 1.00 89.44 122 ALA A O 1
ATOM 974 N N . ASN A 1 123 ? -2.444 -5.214 -15.048 1.00 93.50 123 ASN A N 1
ATOM 975 C CA . ASN A 1 123 ? -1.263 -4.364 -15.082 1.00 93.50 123 ASN A CA 1
ATOM 976 C C . ASN A 1 123 ? -1.252 -3.475 -13.838 1.00 93.50 123 ASN A C 1
ATOM 978 O O . ASN A 1 123 ? -1.980 -2.484 -13.761 1.00 93.50 123 ASN A O 1
ATOM 982 N N . MET A 1 124 ? -0.459 -3.875 -12.844 1.00 92.81 124 MET A N 1
ATOM 983 C CA . MET A 1 124 ? -0.377 -3.148 -11.584 1.00 92.81 124 MET A CA 1
ATOM 984 C C . MET A 1 124 ? 0.347 -1.812 -11.750 1.00 92.81 124 MET A C 1
ATOM 986 O O . MET A 1 124 ? -0.126 -0.798 -11.252 1.00 92.81 124 MET A O 1
ATOM 990 N N . SER A 1 125 ? 1.443 -1.783 -12.508 1.00 91.88 125 SER A N 1
ATOM 991 C CA . SER A 1 125 ? 2.219 -0.562 -12.749 1.00 91.88 125 SER A CA 1
ATOM 992 C C . SER A 1 125 ? 1.378 0.542 -13.391 1.00 91.88 125 SER A C 1
ATOM 994 O O . SER A 1 125 ? 1.445 1.691 -12.965 1.00 91.88 125 SER A O 1
ATOM 996 N N . ASP A 1 126 ? 0.548 0.197 -14.382 1.00 93.25 126 ASP A N 1
ATOM 997 C CA . ASP A 1 126 ? -0.364 1.149 -15.035 1.00 93.25 126 ASP A CA 1
ATOM 998 C C . ASP A 1 126 ? -1.446 1.661 -14.073 1.00 93.25 126 ASP A C 1
ATOM 1000 O O . ASP A 1 126 ? -1.756 2.852 -14.063 1.00 93.25 126 ASP A O 1
ATOM 1004 N N . LEU A 1 127 ? -1.979 0.780 -13.221 1.00 93.88 127 LEU A N 1
ATOM 1005 C CA . LEU A 1 127 ? -2.966 1.150 -12.210 1.00 93.88 127 LEU A CA 1
ATOM 1006 C C . LEU A 1 127 ? -2.389 2.120 -11.174 1.00 93.88 127 LEU A C 1
ATOM 1008 O O . LEU A 1 127 ? -3.055 3.096 -10.834 1.00 93.88 127 LEU A O 1
ATOM 1012 N N . LEU A 1 128 ? -1.166 1.878 -10.694 1.00 92.94 128 LEU A N 1
ATOM 1013 C CA . LEU A 1 128 ? -0.497 2.773 -9.749 1.00 92.94 128 LEU A CA 1
ATOM 1014 C C . LEU A 1 128 ? -0.147 4.110 -10.411 1.00 92.94 128 LEU A C 1
ATOM 1016 O O . LEU A 1 128 ? -0.423 5.158 -9.840 1.00 92.94 128 LEU A O 1
ATOM 1020 N N . ALA A 1 129 ? 0.374 4.090 -11.642 1.00 91.19 129 ALA A N 1
ATOM 1021 C CA . ALA A 1 129 ? 0.756 5.301 -12.370 1.00 91.19 129 ALA A CA 1
ATOM 1022 C C . ALA A 1 129 ? -0.428 6.220 -12.722 1.00 91.19 129 ALA A C 1
ATOM 1024 O O . ALA A 1 129 ? -0.252 7.433 -12.803 1.00 91.19 129 ALA A O 1
ATOM 1025 N N . LYS A 1 130 ? -1.624 5.661 -12.953 1.00 91.31 130 LYS A N 1
ATOM 1026 C CA . LYS A 1 130 ? -2.844 6.427 -13.276 1.00 91.31 130 LYS A CA 1
ATOM 1027 C C . LYS A 1 130 ? -3.673 6.813 -12.052 1.00 91.31 130 LYS A C 1
ATOM 1029 O O . LYS A 1 130 ? -4.657 7.538 -12.190 1.00 91.31 130 LYS A O 1
ATOM 1034 N N . SER A 1 131 ? -3.324 6.304 -10.875 1.00 92.69 131 SER A N 1
ATOM 1035 C CA . SER A 1 131 ? -4.046 6.578 -9.637 1.00 92.69 131 SER A CA 1
ATOM 1036 C C . SER A 1 131 ? -3.526 7.852 -8.978 1.00 92.69 131 SER A C 1
ATOM 1038 O O . SER A 1 131 ? -2.324 8.054 -8.854 1.00 92.69 131 SER A O 1
ATOM 1040 N N . ASN A 1 132 ? -4.433 8.681 -8.467 1.00 92.19 132 ASN A N 1
ATOM 1041 C CA . ASN A 1 132 ? -4.100 9.832 -7.625 1.00 92.19 132 ASN A CA 1
ATOM 1042 C C . ASN A 1 132 ? -3.665 9.434 -6.201 1.00 92.19 132 ASN A C 1
ATOM 1044 O O . ASN A 1 132 ? -3.179 10.279 -5.452 1.00 92.19 132 ASN A O 1
ATOM 1048 N N . PHE A 1 133 ? -3.831 8.165 -5.815 1.00 92.44 133 PHE A N 1
ATOM 1049 C CA . PHE A 1 133 ? -3.415 7.647 -4.506 1.00 92.44 133 PHE A CA 1
ATOM 1050 C C . PHE A 1 133 ? -1.924 7.319 -4.414 1.00 92.44 133 PHE A C 1
ATOM 1052 O O . PHE A 1 133 ? -1.439 7.020 -3.327 1.00 92.44 133 PHE A O 1
ATOM 1059 N N . PHE A 1 134 ? -1.198 7.358 -5.531 1.00 92.75 134 PHE A N 1
ATOM 1060 C CA . PHE A 1 134 ? 0.209 6.987 -5.584 1.00 92.75 134 PHE A CA 1
ATOM 1061 C C . PHE A 1 134 ? 1.030 8.072 -6.262 1.00 92.75 134 PHE A C 1
ATOM 1063 O O . PHE A 1 134 ? 0.559 8.772 -7.156 1.00 92.75 134 PHE A O 1
ATOM 1070 N N . VAL A 1 135 ? 2.287 8.181 -5.849 1.00 92.38 135 VAL A N 1
ATOM 1071 C CA . VAL A 1 135 ? 3.301 8.981 -6.537 1.00 92.38 135 VAL A CA 1
ATOM 1072 C C . VAL A 1 135 ? 4.547 8.131 -6.756 1.00 92.38 135 VAL A C 1
ATOM 1074 O O . VAL A 1 135 ? 4.777 7.150 -6.045 1.00 92.38 135 VAL A O 1
ATOM 1077 N N . SER A 1 136 ? 5.362 8.503 -7.740 1.00 89.81 136 SER A N 1
ATOM 1078 C CA . SER A 1 136 ? 6.650 7.850 -7.970 1.00 89.81 136 SER A CA 1
ATOM 1079 C C . SER A 1 136 ? 7.534 7.950 -6.723 1.00 89.81 136 SER A C 1
ATOM 1081 O O . SER A 1 136 ? 7.604 9.005 -6.079 1.00 89.81 136 SER A O 1
ATOM 1083 N N . GLY A 1 137 ? 8.187 6.841 -6.390 1.00 87.50 137 GLY A N 1
ATOM 1084 C CA . GLY A 1 137 ? 9.202 6.772 -5.347 1.00 87.50 137 GLY A CA 1
ATOM 1085 C C . GLY A 1 137 ? 10.543 7.357 -5.796 1.00 87.50 137 GLY A C 1
ATOM 1086 O O . GLY A 1 137 ? 10.674 7.907 -6.895 1.00 87.50 137 GLY A O 1
ATOM 1087 N N . ARG A 1 138 ? 11.551 7.233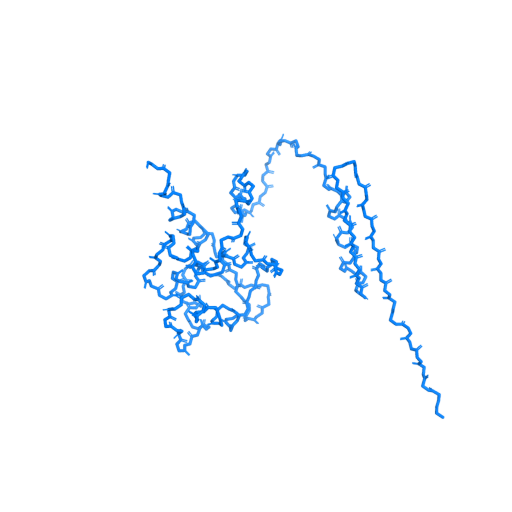 -4.932 1.00 84.44 138 ARG A N 1
ATOM 1088 C CA . ARG A 1 138 ? 12.926 7.705 -5.166 1.00 84.44 138 ARG A CA 1
ATOM 1089 C C . ARG A 1 138 ? 13.596 6.998 -6.336 1.00 84.44 138 ARG A C 1
ATOM 1091 O O . ARG A 1 138 ? 14.337 7.628 -7.087 1.00 84.44 138 ARG A O 1
ATOM 1098 N N . GLU A 1 139 ? 13.326 5.707 -6.497 1.00 87.44 139 GLU A N 1
ATOM 1099 C CA . GLU A 1 139 ? 13.849 4.906 -7.599 1.00 87.44 139 GLU A CA 1
ATOM 1100 C C . GLU A 1 139 ? 12.784 4.646 -8.666 1.00 87.44 139 GLU A C 1
ATOM 1102 O O . GLU A 1 139 ? 11.585 4.526 -8.396 1.00 87.44 139 GLU A O 1
ATOM 1107 N N . LYS A 1 140 ? 13.233 4.523 -9.919 1.00 84.50 140 LYS A N 1
ATOM 1108 C CA . LYS A 1 140 ? 12.342 4.244 -11.046 1.00 84.50 140 LYS A CA 1
ATOM 1109 C C . LYS A 1 140 ? 11.648 2.897 -10.846 1.00 84.50 140 LYS A C 1
ATOM 1111 O O . LYS A 1 140 ? 12.301 1.863 -10.752 1.00 84.50 140 LYS A O 1
ATOM 1116 N N . GLY A 1 141 ? 10.319 2.916 -10.892 1.00 86.94 141 GLY A N 1
ATOM 1117 C CA . GLY A 1 141 ? 9.494 1.719 -10.733 1.00 86.94 141 GLY A CA 1
ATOM 1118 C C . GLY A 1 141 ? 9.111 1.417 -9.287 1.00 86.94 141 GLY A C 1
ATOM 1119 O O . GLY A 1 141 ? 8.392 0.446 -9.073 1.00 86.94 141 GLY A O 1
ATOM 1120 N N . LEU A 1 142 ? 9.533 2.243 -8.326 1.00 90.50 142 LEU A N 1
ATOM 1121 C CA . LEU A 1 142 ? 8.950 2.267 -6.990 1.00 90.50 142 LEU A CA 1
ATOM 1122 C C . LEU A 1 142 ? 7.818 3.289 -6.924 1.00 90.50 142 LEU A C 1
ATOM 1124 O O . LEU A 1 142 ? 7.839 4.319 -7.603 1.00 90.50 142 LEU A O 1
ATOM 1128 N N . TYR A 1 143 ? 6.841 2.998 -6.079 1.00 90.94 143 TYR A N 1
ATOM 1129 C CA . TYR A 1 143 ? 5.701 3.853 -5.792 1.00 90.94 143 TYR A CA 1
ATOM 1130 C C . TYR A 1 143 ? 5.574 4.021 -4.288 1.00 90.94 143 TYR A C 1
ATOM 1132 O O . TYR A 1 143 ? 5.869 3.101 -3.530 1.00 90.94 143 TYR A O 1
ATOM 1140 N N . ARG A 1 144 ? 5.100 5.187 -3.867 1.00 91.69 144 ARG A N 1
ATOM 1141 C CA . ARG A 1 144 ? 4.721 5.475 -2.482 1.00 91.69 144 ARG A CA 1
ATOM 1142 C C . ARG A 1 144 ? 3.297 6.005 -2.448 1.00 91.69 144 ARG A C 1
ATOM 1144 O O . ARG A 1 144 ? 2.798 6.495 -3.470 1.00 91.69 144 ARG A O 1
ATOM 1151 N N . LEU A 1 145 ? 2.650 5.914 -1.292 1.00 90.62 145 LEU A N 1
ATOM 1152 C CA . LEU A 1 145 ? 1.344 6.527 -1.112 1.00 90.62 145 LEU A CA 1
ATOM 1153 C C . LEU A 1 145 ? 1.454 8.043 -1.271 1.00 90.62 145 LEU A C 1
ATOM 1155 O O . LEU A 1 145 ? 2.397 8.683 -0.803 1.00 90.62 145 LEU A O 1
ATOM 1159 N N . SER A 1 146 ? 0.488 8.617 -1.978 1.00 91.38 146 SER A N 1
ATOM 1160 C CA . SER A 1 146 ? 0.282 10.058 -1.974 1.00 91.38 146 SER A CA 1
ATOM 1161 C C . SER A 1 146 ? -0.454 10.458 -0.699 1.00 91.38 146 SER A C 1
ATOM 1163 O O . SER A 1 146 ? -1.166 9.653 -0.099 1.00 91.38 146 SER A O 1
ATOM 1165 N N . GLU A 1 147 ? -0.370 11.732 -0.330 1.00 87.31 147 G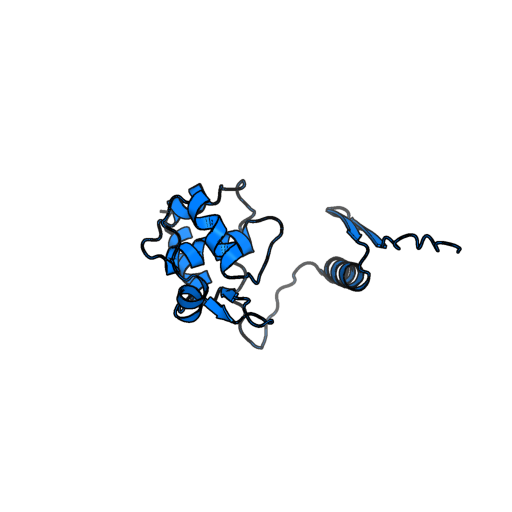LU A N 1
ATOM 1166 C CA . GLU A 1 147 ? -1.181 12.289 0.756 1.00 87.31 147 GLU A CA 1
ATOM 1167 C C . GLU A 1 147 ? -2.685 12.055 0.528 1.00 87.31 147 GLU A C 1
ATOM 1169 O O . GLU A 1 147 ? -3.424 11.751 1.459 1.00 87.31 147 GLU A O 1
ATOM 1174 N N . THR A 1 148 ? -3.140 12.101 -0.730 1.00 89.38 148 THR A N 1
ATOM 1175 C CA . THR A 1 148 ? -4.528 11.773 -1.083 1.00 89.38 148 THR A CA 1
ATOM 1176 C C . THR A 1 148 ? -4.869 10.314 -0.781 1.00 89.38 148 THR A C 1
ATOM 1178 O O . THR A 1 148 ? -5.980 10.033 -0.341 1.00 89.38 148 THR A O 1
ATOM 1181 N N . GLY A 1 149 ? -3.937 9.386 -1.015 1.00 88.69 149 GLY A N 1
ATOM 1182 C CA . GLY A 1 149 ? -4.100 7.970 -0.679 1.00 88.69 149 GLY A CA 1
ATOM 1183 C C . GLY A 1 149 ? -4.158 7.734 0.826 1.00 88.69 149 GLY A C 1
ATOM 1184 O O . GLY A 1 149 ? -5.084 7.076 1.291 1.00 88.69 149 GLY A O 1
ATOM 1185 N N . VAL A 1 150 ? -3.223 8.327 1.574 1.00 87.56 150 VAL A N 1
ATOM 1186 C CA . VAL A 1 150 ? -3.185 8.280 3.048 1.00 87.56 150 VAL A CA 1
ATOM 1187 C C . VAL A 1 150 ? -4.501 8.792 3.626 1.00 87.56 150 VAL A C 1
ATOM 1189 O O . VAL A 1 150 ? -5.202 8.052 4.314 1.00 87.56 150 VAL A O 1
ATOM 1192 N N . LYS A 1 151 ? -4.893 10.016 3.260 1.00 87.06 151 LYS A N 1
ATOM 1193 C CA . LYS A 1 151 ? -6.114 10.650 3.761 1.00 87.06 151 LYS A CA 1
ATOM 1194 C C . LYS A 1 151 ? -7.366 9.846 3.428 1.00 87.06 151 LYS A C 1
ATOM 1196 O O . LYS A 1 151 ? -8.224 9.665 4.282 1.00 87.06 151 LYS A O 1
ATOM 1201 N N . TRP A 1 152 ? -7.462 9.322 2.204 1.00 91.69 152 TRP A N 1
ATOM 1202 C CA . TRP A 1 152 ? -8.600 8.496 1.811 1.00 91.69 152 TRP A CA 1
ATOM 1203 C C . TRP A 1 152 ? -8.726 7.251 2.701 1.00 91.69 152 TRP A C 1
ATOM 1205 O O . TRP A 1 152 ? -9.824 6.945 3.164 1.00 91.69 152 TRP A O 1
ATOM 1215 N N . VAL A 1 153 ? -7.617 6.558 2.980 1.00 89.62 153 VAL A N 1
ATOM 1216 C CA . VAL A 1 153 ? -7.606 5.376 3.857 1.00 89.62 153 VAL A CA 1
ATOM 1217 C C . VAL A 1 153 ? -7.978 5.751 5.297 1.00 89.62 153 VAL A C 1
ATOM 1219 O O . VAL A 1 153 ? -8.777 5.056 5.929 1.00 89.62 153 VAL A O 1
ATOM 1222 N N . GLU A 1 154 ? -7.456 6.862 5.812 1.00 87.12 154 GLU A N 1
ATOM 1223 C CA . GLU A 1 154 ? -7.740 7.345 7.169 1.00 87.12 154 GLU A CA 1
ATOM 1224 C C . GLU A 1 154 ? -9.202 7.755 7.363 1.00 87.12 154 GLU A C 1
ATOM 1226 O O . GLU A 1 154 ? -9.828 7.317 8.334 1.00 87.12 154 GLU A O 1
ATOM 1231 N N . ASP A 1 155 ? -9.777 8.489 6.406 1.00 85.69 155 ASP A N 1
ATOM 1232 C CA . ASP A 1 155 ? -11.189 8.894 6.411 1.00 85.69 155 ASP A CA 1
ATOM 1233 C C . ASP A 1 155 ? -12.124 7.670 6.496 1.00 85.69 155 ASP A C 1
ATOM 1235 O O . ASP A 1 155 ? -13.171 7.710 7.143 1.00 85.69 155 ASP A O 1
ATOM 1239 N N . HIS A 1 156 ? -11.732 6.544 5.891 1.00 83.88 156 HIS A N 1
ATOM 1240 C CA . HIS A 1 156 ? -12.504 5.296 5.929 1.00 83.88 156 HIS A CA 1
ATOM 1241 C C . HIS A 1 156 ? -12.186 4.423 7.151 1.00 83.88 156 HIS A C 1
ATOM 1243 O O . HIS A 1 156 ? -13.003 3.591 7.542 1.00 83.88 156 HIS A O 1
ATOM 1249 N N . THR A 1 157 ? -11.037 4.628 7.797 1.00 78.00 157 THR A N 1
ATOM 1250 C CA . THR A 1 157 ? -10.668 3.931 9.039 1.00 78.00 157 THR A CA 1
ATOM 1251 C C . THR A 1 157 ? -11.350 4.564 10.262 1.00 78.00 157 THR A C 1
ATOM 1253 O O . THR A 1 157 ? -11.687 3.856 11.214 1.00 78.00 157 THR A O 1
ATOM 1256 N N . GLY A 1 158 ? -11.590 5.883 10.228 1.00 61.84 158 GLY A N 1
ATOM 1257 C CA . GLY A 1 158 ? -12.182 6.674 11.316 1.00 61.84 158 GLY A CA 1
ATOM 1258 C C . GLY A 1 158 ? -13.712 6.622 11.444 1.00 61.84 158 GLY A C 1
ATOM 125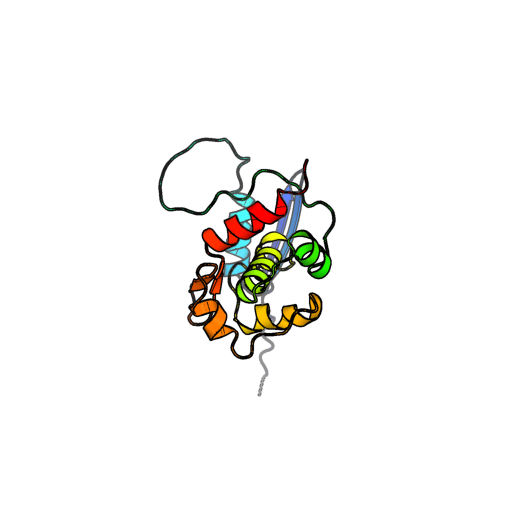9 O O . GLY A 1 158 ? -14.240 6.955 12.501 1.00 61.84 158 GLY A O 1
ATOM 1260 N N . ASN A 1 159 ? -14.439 6.140 10.431 1.00 49.09 159 ASN A N 1
ATOM 1261 C CA . ASN A 1 159 ? -15.914 6.097 10.432 1.00 49.09 159 ASN A CA 1
ATOM 1262 C C . ASN A 1 159 ? -16.541 4.988 11.311 1.00 49.09 159 ASN A C 1
ATOM 1264 O O . ASN A 1 159 ? -17.744 4.755 11.239 1.00 49.09 159 ASN A O 1
ATOM 1268 N N . HIS A 1 160 ? -15.753 4.313 12.154 1.00 42.28 160 HIS A N 1
ATOM 1269 C CA . HIS A 1 160 ? -16.216 3.276 13.089 1.00 42.28 160 HIS A CA 1
ATOM 1270 C C . HIS A 1 160 ? -16.071 3.668 14.574 1.00 42.28 160 HIS A C 1
ATOM 1272 O O . HIS A 1 160 ? -16.042 2.802 15.448 1.00 42.28 160 HIS A O 1
ATOM 1278 N N . GLU A 1 161 ? -16.002 4.966 14.877 1.00 37.69 161 GLU A N 1
ATOM 1279 C CA . GLU A 1 161 ? -16.193 5.494 16.236 1.00 37.69 161 GLU A CA 1
ATOM 1280 C C . GLU A 1 161 ? -17.385 6.468 16.248 1.00 37.69 161 GLU A C 1
ATOM 1282 O O . GLU A 1 161 ? -17.221 7.686 16.274 1.00 37.69 161 GLU A O 1
ATOM 1287 N N . GLY A 1 162 ? -18.592 5.895 16.195 1.00 31.97 162 GLY A N 1
ATOM 1288 C CA . GLY A 1 162 ? -19.881 6.554 16.423 1.00 31.97 162 GLY A CA 1
ATOM 1289 C C . GLY A 1 162 ? -20.823 5.618 17.162 1.00 31.97 162 GLY A C 1
ATOM 1290 O O . GLY A 1 162 ? -20.975 4.472 16.684 1.00 31.97 162 GLY A O 1
#

Secondary structure (DSSP, 8-state):
----------EEEEEEETTEEEEEEES-HHHHHHHHHHHHH----------------PPTT----S---HHHHHHHH---SHHHHHHHHHHHHHHTSSS--SSB-HHHHHTTTTTTT-PPPS-HHHHHHH-TTEEE-SSTT-EEE-HHHHHHHHHHHGGG--